Protein AF-A0A353NJ77-F1 (afdb_monomer_lite)

Foldseek 3Di:
DPPDPPVVLVVVLQVLLVVLVVQQVPWDDDPPDTDTRNVVSLVVLCVPNPDPSSVVSPD

Structure (mmCIF, N/CA/C/O backbone):
data_AF-A0A353NJ77-F1
#
_entry.id   AF-A0A353NJ77-F1
#
loop_
_atom_site.group_PDB
_atom_site.id
_atom_site.type_symbol
_atom_site.label_atom_id
_atom_site.label_alt_id
_atom_site.label_comp_id
_atom_site.label_asym_id
_atom_site.label_entity_id
_atom_site.label_seq_id
_atom_site.pdbx_PDB_ins_code
_atom_site.Cartn_x
_atom_site.Cartn_y
_atom_site.Cartn_z
_atom_site.occupancy
_atom_site.B_iso_or_equiv
_atom_site.auth_seq_id
_atom_site.auth_comp_id
_atom_site.auth_asym_id
_atom_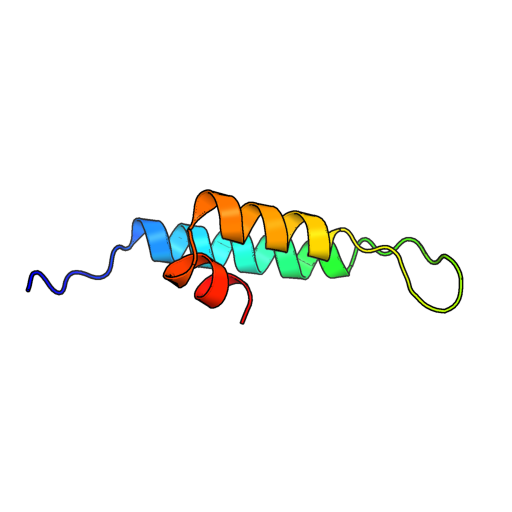site.auth_atom_id
_atom_site.pdbx_PDB_model_num
ATOM 1 N N . MET A 1 1 ? -26.717 -4.502 16.068 1.00 44.97 1 MET A N 1
ATOM 2 C CA . MET A 1 1 ? -25.824 -4.320 14.902 1.00 44.97 1 MET A CA 1
ATOM 3 C C . MET A 1 1 ? -25.997 -2.896 14.393 1.00 44.97 1 MET A C 1
ATOM 5 O O . MET A 1 1 ? -27.075 -2.569 13.917 1.00 44.97 1 MET A O 1
ATOM 9 N N . LYS A 1 2 ? -25.003 -2.019 14.576 1.00 44.81 2 LYS A N 1
ATOM 10 C CA . LYS A 1 2 ? -25.010 -0.674 13.975 1.00 44.81 2 LYS A CA 1
ATOM 11 C C . LYS A 1 2 ? -24.563 -0.841 12.516 1.00 44.81 2 LYS A C 1
ATOM 13 O O . LYS A 1 2 ? -23.379 -1.003 12.263 1.00 44.81 2 LYS A O 1
ATOM 18 N N . ASN A 1 3 ? -25.518 -0.898 11.587 1.00 58.47 3 ASN A N 1
ATOM 19 C CA . ASN A 1 3 ? -25.292 -1.097 10.145 1.00 58.47 3 ASN A CA 1
ATOM 20 C C . ASN A 1 3 ? -25.005 0.227 9.413 1.00 58.47 3 ASN A C 1
ATOM 22 O O . ASN A 1 3 ? -25.549 0.498 8.347 1.00 58.47 3 ASN A O 1
ATOM 26 N N . SER A 1 4 ? -24.170 1.086 9.988 1.00 66.31 4 SER A N 1
ATOM 27 C CA . SER A 1 4 ? -23.631 2.228 9.253 1.00 66.31 4 SER A CA 1
ATOM 28 C C . SER A 1 4 ? -22.379 1.753 8.511 1.00 66.31 4 SER A C 1
ATOM 30 O O . SER A 1 4 ? -21.443 1.321 9.189 1.00 66.31 4 SER A O 1
ATOM 32 N N . PRO A 1 5 ? -22.338 1.776 7.164 1.00 67.31 5 PRO A N 1
ATOM 33 C CA . PRO A 1 5 ? -21.101 1.495 6.448 1.00 67.31 5 PRO A CA 1
ATOM 34 C C . PRO A 1 5 ? -20.017 2.455 6.948 1.00 67.31 5 PRO A C 1
ATOM 36 O O . PRO A 1 5 ? -20.249 3.662 7.036 1.00 67.31 5 PRO A O 1
ATOM 39 N N . ASP A 1 6 ? -18.847 1.916 7.304 1.00 83.75 6 ASP A N 1
ATOM 40 C CA . ASP A 1 6 ? -17.684 2.718 7.687 1.00 83.75 6 ASP A CA 1
ATOM 41 C C . ASP A 1 6 ? -17.192 3.467 6.444 1.00 83.75 6 ASP A C 1
ATOM 43 O O . ASP A 1 6 ? -16.330 2.995 5.700 1.00 83.75 6 ASP A O 1
ATOM 47 N N . LEU A 1 7 ? -17.771 4.642 6.210 1.00 89.38 7 LEU A N 1
ATOM 48 C CA . LEU A 1 7 ? -17.540 5.462 5.022 1.00 89.38 7 LEU A CA 1
ATOM 49 C C . LEU A 1 7 ? -16.047 5.796 4.864 1.00 89.38 7 LEU A C 1
ATOM 51 O O . LEU A 1 7 ? -15.508 5.751 3.765 1.00 89.38 7 LEU A O 1
ATOM 55 N N . HIS A 1 8 ? -15.348 5.991 5.985 1.00 89.56 8 HIS A N 1
ATOM 56 C CA . HIS A 1 8 ? -13.895 6.159 6.022 1.00 89.56 8 HIS A CA 1
ATOM 57 C C . HIS A 1 8 ? -13.131 4.958 5.453 1.00 89.56 8 HIS A C 1
ATOM 59 O O . HIS A 1 8 ? -12.195 5.146 4.680 1.00 89.56 8 HIS A O 1
ATOM 65 N N . LYS A 1 9 ? -13.519 3.726 5.813 1.00 90.62 9 LYS A N 1
ATOM 66 C CA . LYS A 1 9 ? -12.849 2.509 5.327 1.00 90.62 9 LYS A CA 1
ATOM 67 C C . LYS A 1 9 ? -13.136 2.273 3.851 1.00 90.62 9 LYS A C 1
ATOM 69 O O . LYS A 1 9 ? -12.238 1.852 3.133 1.00 90.62 9 LYS A O 1
ATOM 74 N N . LEU A 1 10 ? -14.346 2.601 3.397 1.00 92.38 10 LEU A N 1
ATOM 75 C CA . LEU A 1 10 ? -14.712 2.535 1.984 1.00 92.38 10 LEU A CA 1
ATOM 76 C C . LEU A 1 10 ? -13.891 3.519 1.137 1.00 92.38 10 LEU A C 1
ATOM 78 O O . LEU A 1 10 ? -13.353 3.136 0.101 1.00 92.38 10 LEU A O 1
ATOM 82 N N . VAL A 1 11 ? -13.738 4.763 1.601 1.00 94.38 11 VAL A N 1
ATOM 83 C CA . VAL A 1 11 ? -12.901 5.763 0.921 1.00 94.38 11 VAL A CA 1
ATOM 84 C C . VAL A 1 11 ? -11.441 5.308 0.887 1.00 94.38 11 VAL A C 1
ATOM 86 O O . VAL A 1 11 ? -10.835 5.300 -0.182 1.00 94.38 11 VAL A O 1
ATOM 89 N N . LEU A 1 12 ? -10.892 4.840 2.012 1.00 93.81 12 LEU A N 1
ATOM 90 C CA . LEU A 1 12 ? -9.537 4.276 2.060 1.00 93.81 12 LEU A CA 1
ATOM 91 C C . LEU A 1 12 ? -9.360 3.087 1.107 1.00 93.81 12 LEU A C 1
ATOM 93 O O . LEU A 1 12 ? -8.340 3.011 0.426 1.00 93.81 12 LEU A O 1
ATOM 97 N N . ALA A 1 13 ? -10.351 2.197 1.016 1.00 93.88 13 ALA A N 1
ATOM 98 C CA . ALA A 1 13 ? -10.320 1.059 0.102 1.00 93.88 13 ALA A CA 1
ATOM 99 C C . ALA A 1 13 ? -10.300 1.514 -1.362 1.00 93.88 13 ALA A C 1
ATOM 101 O O . ALA A 1 13 ? -9.459 1.046 -2.124 1.00 93.88 13 ALA A O 1
ATOM 102 N N . SER A 1 14 ? -11.141 2.483 -1.740 1.00 94.50 14 SER A N 1
ATOM 103 C CA . SER A 1 14 ? -11.145 3.041 -3.101 1.00 94.50 14 SER A CA 1
ATOM 104 C C . SER A 1 14 ? -9.836 3.751 -3.469 1.00 94.50 14 SER A C 1
ATOM 106 O O . SER A 1 14 ? -9.358 3.620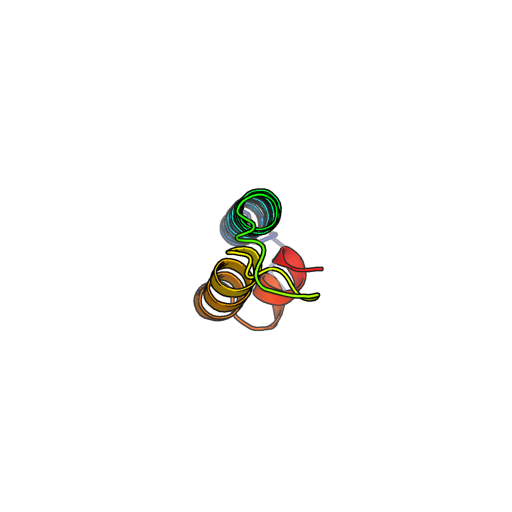 -4.594 1.00 94.50 14 SER A O 1
ATOM 108 N N . LEU A 1 15 ? -9.211 4.451 -2.515 1.00 95.56 15 LEU A N 1
ATOM 109 C CA . LEU A 1 15 ? -7.914 5.100 -2.721 1.00 95.56 15 LEU A CA 1
ATOM 110 C C . LEU A 1 15 ? -6.791 4.071 -2.880 1.00 95.56 15 LEU A C 1
ATOM 112 O O . LEU A 1 15 ? -5.941 4.230 -3.755 1.00 95.56 15 LEU A O 1
ATOM 116 N N . MET A 1 16 ? -6.799 3.003 -2.078 1.00 96.19 16 MET A N 1
ATOM 117 C CA . MET A 1 16 ? -5.850 1.900 -2.245 1.00 96.19 16 MET A CA 1
ATOM 118 C C . MET A 1 16 ? -6.044 1.190 -3.584 1.00 96.19 16 MET A C 1
ATOM 120 O O . MET A 1 16 ? -5.059 0.965 -4.279 1.00 96.19 16 MET A O 1
ATOM 124 N N . ALA A 1 17 ? -7.285 0.914 -3.989 1.00 95.75 17 ALA A N 1
ATOM 125 C CA . ALA A 1 17 ? -7.591 0.318 -5.289 1.00 95.75 17 ALA A CA 1
ATOM 126 C C . ALA A 1 17 ? -7.051 1.176 -6.448 1.00 95.75 17 ALA A C 1
ATOM 128 O O . ALA A 1 17 ? -6.399 0.663 -7.359 1.00 95.75 17 ALA A O 1
ATOM 129 N N . ALA A 1 18 ? -7.237 2.499 -6.379 1.00 96.88 18 ALA A N 1
ATOM 130 C CA . ALA A 1 18 ? -6.692 3.427 -7.367 1.00 96.88 18 ALA A CA 1
ATOM 131 C C . ALA A 1 18 ? -5.152 3.396 -7.411 1.00 96.88 18 ALA A C 1
ATOM 133 O O . ALA A 1 18 ? -4.570 3.347 -8.494 1.00 96.88 18 ALA A O 1
ATOM 134 N N . LEU A 1 19 ? -4.480 3.374 -6.255 1.00 96.19 19 LEU A N 1
ATOM 135 C CA . LEU A 1 19 ? -3.016 3.284 -6.182 1.00 96.19 19 LEU A CA 1
ATOM 136 C C . LEU A 1 19 ? -2.480 1.944 -6.700 1.00 96.19 19 LEU A C 1
ATOM 138 O O . LEU A 1 19 ? -1.477 1.932 -7.409 1.00 96.19 19 LEU A O 1
ATOM 142 N N . ILE A 1 20 ? -3.154 0.831 -6.399 1.00 96.50 20 ILE A N 1
ATOM 143 C CA . ILE A 1 20 ? -2.819 -0.505 -6.916 1.00 96.50 20 ILE A CA 1
ATOM 144 C C . ILE A 1 20 ? -2.907 -0.506 -8.448 1.00 96.50 20 ILE A C 1
ATOM 146 O O . ILE A 1 20 ? -1.965 -0.946 -9.109 1.00 96.50 20 ILE A O 1
ATOM 150 N N . ALA A 1 21 ? -3.987 0.044 -9.014 1.00 95.88 21 ALA A N 1
ATOM 151 C CA . ALA A 1 21 ? -4.175 0.133 -10.460 1.00 95.88 21 ALA A CA 1
ATOM 152 C C . ALA A 1 21 ? -3.093 0.996 -11.134 1.00 95.88 21 ALA A C 1
ATOM 154 O O . ALA A 1 21 ? -2.481 0.569 -12.113 1.00 95.88 21 ALA A O 1
ATOM 155 N N . VAL A 1 22 ? -2.803 2.184 -10.589 1.00 96.44 22 VAL A N 1
ATOM 156 C CA . VAL A 1 22 ? -1.750 3.068 -11.122 1.00 96.44 22 VAL A CA 1
ATOM 157 C C . VAL A 1 22 ? -0.358 2.442 -10.963 1.00 96.44 22 VAL A C 1
ATOM 159 O O . VAL A 1 22 ? 0.469 2.531 -11.870 1.00 96.44 22 VAL A O 1
ATOM 162 N N . GLY A 1 23 ? -0.105 1.739 -9.857 1.00 94.06 23 GLY A N 1
ATOM 163 C CA . GLY A 1 23 ? 1.141 1.013 -9.609 1.00 94.06 23 GLY A CA 1
ATOM 164 C C . GLY A 1 23 ? 1.406 -0.131 -10.592 1.00 94.06 23 GLY A C 1
ATOM 165 O O . GLY A 1 23 ? 2.566 -0.487 -10.793 1.00 94.06 23 GLY A O 1
ATOM 166 N N . GLY A 1 24 ? 0.365 -0.673 -11.234 1.00 93.88 24 GLY A N 1
ATOM 167 C CA . GLY A 1 24 ? 0.495 -1.646 -12.324 1.00 93.88 24 GLY A CA 1
ATOM 168 C C . GLY A 1 24 ? 1.093 -1.053 -13.603 1.00 93.88 24 GLY A C 1
ATOM 169 O O . GLY A 1 24 ? 1.777 -1.758 -14.341 1.00 93.88 24 GLY A O 1
ATOM 170 N N . TYR A 1 25 ? 0.907 0.251 -13.840 1.00 93.88 25 TYR A N 1
ATOM 171 C CA . TYR A 1 25 ? 1.494 0.936 -14.997 1.00 93.88 25 TYR A CA 1
ATOM 172 C C . TYR A 1 25 ? 2.972 1.289 -14.804 1.00 93.88 25 TYR A C 1
ATOM 174 O O . TYR A 1 25 ? 3.694 1.431 -15.791 1.00 93.88 25 TYR A O 1
ATOM 182 N N . LEU A 1 26 ? 3.455 1.402 -13.560 1.00 92.31 26 LEU A N 1
ATOM 183 C CA . LEU A 1 26 ? 4.891 1.503 -13.288 1.00 92.31 26 LEU A CA 1
ATOM 184 C C . LEU A 1 26 ? 5.527 0.110 -13.367 1.00 92.31 26 LEU A C 1
ATOM 186 O O . LEU A 1 26 ? 5.787 -0.535 -12.350 1.00 92.31 26 LEU A O 1
ATOM 190 N N . ALA A 1 27 ? 5.763 -0.337 -14.598 1.00 92.25 27 ALA A N 1
ATOM 191 C CA . ALA A 1 27 ? 6.409 -1.600 -14.916 1.00 92.25 27 ALA A CA 1
ATOM 192 C C . ALA A 1 27 ? 7.854 -1.369 -15.377 1.00 92.25 27 ALA A C 1
ATOM 194 O O . ALA A 1 27 ? 8.098 -0.672 -16.364 1.00 92.25 27 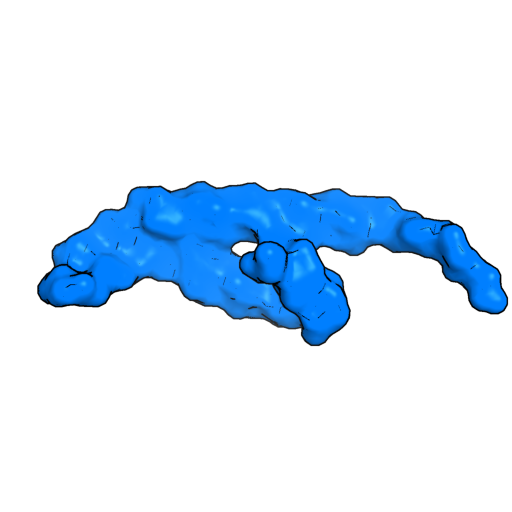ALA A O 1
ATOM 195 N N . ILE A 1 28 ? 8.810 -1.995 -14.692 1.00 93.00 28 ILE A N 1
ATOM 196 C CA . ILE A 1 28 ? 10.196 -2.099 -15.155 1.00 93.00 28 ILE A CA 1
ATOM 197 C C . ILE A 1 28 ? 10.340 -3.467 -15.836 1.00 93.00 28 ILE A C 1
ATOM 199 O O . ILE A 1 28 ? 10.250 -4.497 -15.156 1.00 93.00 28 ILE A O 1
ATOM 203 N N . PRO A 1 29 ? 10.527 -3.516 -17.167 1.00 90.81 29 PRO A N 1
ATOM 204 C CA . PRO A 1 29 ? 10.625 -4.780 -17.882 1.00 90.81 29 PRO A CA 1
ATOM 205 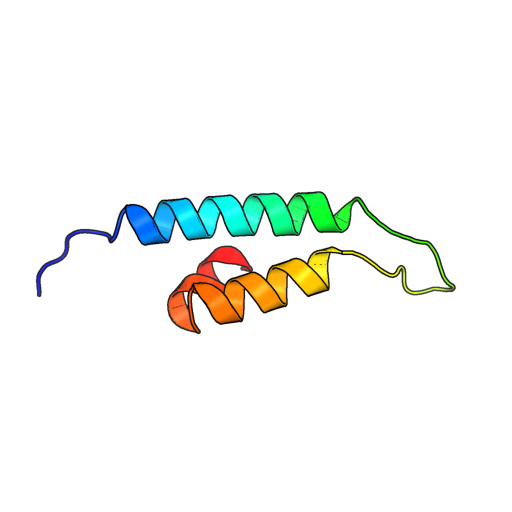C C . PRO A 1 29 ? 11.965 -5.457 -17.567 1.00 90.81 29 PRO A C 1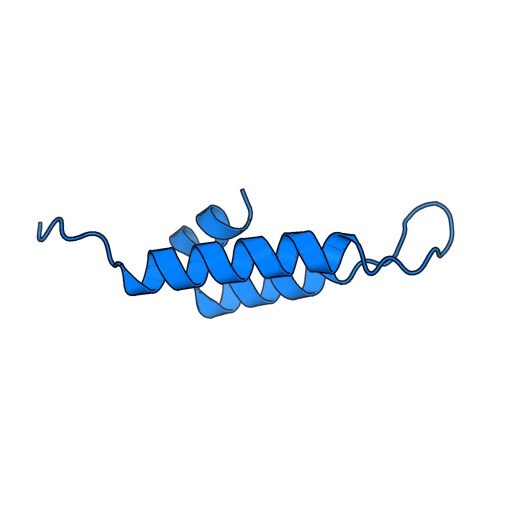
ATOM 207 O O . PRO A 1 29 ? 13.021 -4.979 -17.975 1.00 90.81 29 PRO A O 1
ATOM 210 N N . ILE A 1 30 ? 11.919 -6.578 -16.842 1.00 90.62 30 ILE A N 1
ATOM 211 C CA . ILE A 1 30 ? 13.077 -7.428 -16.537 1.00 90.62 30 ILE A CA 1
ATOM 212 C C . ILE A 1 30 ? 12.704 -8.875 -16.863 1.00 90.62 30 ILE A C 1
ATOM 214 O O . ILE A 1 30 ? 12.019 -9.550 -16.101 1.00 90.62 30 ILE A O 1
ATOM 218 N N . GLY A 1 31 ? 13.155 -9.365 -18.017 1.00 87.81 31 GLY A N 1
ATOM 219 C CA . GLY A 1 31 ? 12.808 -10.710 -18.473 1.00 87.81 31 GLY A CA 1
ATOM 220 C C . GLY A 1 31 ? 11.298 -10.885 -18.719 1.00 87.81 31 GLY A C 1
ATOM 221 O O . GLY A 1 31 ? 10.597 -9.907 -18.978 1.00 87.81 31 GLY A O 1
ATOM 222 N N . PRO A 1 32 ? 10.780 -12.125 -18.675 1.00 89.88 32 PRO A N 1
ATOM 223 C CA . PRO A 1 32 ? 9.379 -12.415 -18.991 1.00 89.88 32 PRO A CA 1
ATOM 224 C C . PRO A 1 32 ? 8.377 -11.904 -17.942 1.00 89.88 32 PRO A C 1
ATOM 226 O O . PRO A 1 32 ? 7.182 -11.882 -18.222 1.00 89.88 32 PRO A O 1
ATOM 229 N N . VAL A 1 33 ? 8.833 -11.503 -16.747 1.00 90.50 33 VAL A N 1
ATOM 230 C CA . VAL A 1 33 ? 7.971 -11.029 -15.655 1.00 90.50 33 VAL A CA 1
ATOM 231 C C . VAL A 1 33 ? 8.368 -9.600 -15.279 1.00 90.50 33 VAL A C 1
ATOM 233 O O . VAL A 1 33 ? 9.428 -9.404 -14.687 1.00 90.50 33 VAL A O 1
ATOM 236 N N . PRO A 1 34 ? 7.543 -8.589 -15.597 1.00 89.69 34 PRO A N 1
ATOM 237 C CA . PRO A 1 34 ? 7.852 -7.212 -15.246 1.00 89.69 34 PRO A CA 1
ATOM 238 C C . PRO A 1 34 ? 7.779 -7.004 -13.731 1.00 89.69 34 PRO A C 1
ATOM 240 O O . PRO A 1 34 ? 6.897 -7.533 -13.051 1.00 89.69 34 PRO A O 1
ATOM 243 N N . ILE A 1 35 ? 8.683 -6.179 -13.208 1.00 92.75 35 ILE A N 1
ATOM 244 C CA . ILE A 1 35 ? 8.622 -5.731 -11.818 1.00 92.75 35 ILE A CA 1
ATOM 245 C C . ILE A 1 35 ? 7.691 -4.521 -11.778 1.00 92.75 35 ILE A C 1
ATOM 247 O O . ILE A 1 35 ? 8.007 -3.476 -12.348 1.00 92.75 35 ILE A O 1
ATOM 251 N N . VAL A 1 36 ? 6.543 -4.677 -11.121 1.00 95.94 36 VAL A N 1
ATOM 252 C CA . VAL A 1 36 ? 5.515 -3.636 -10.991 1.00 95.94 36 VAL A CA 1
ATOM 253 C C . VAL A 1 36 ? 5.393 -3.144 -9.554 1.00 95.94 36 VAL A C 1
ATOM 255 O O . VAL A 1 36 ? 5.527 -3.915 -8.600 1.00 95.94 36 VAL A O 1
ATOM 258 N N . LEU A 1 37 ? 5.071 -1.862 -9.385 1.00 95.50 37 LEU A N 1
ATOM 259 C CA . LEU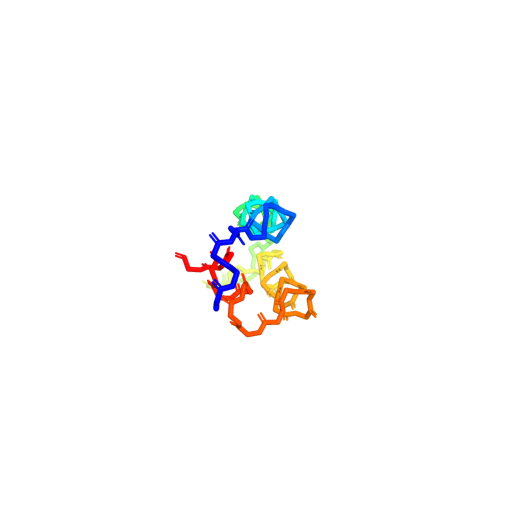 A 1 37 ? 4.793 -1.276 -8.066 1.00 95.50 37 LEU A CA 1
ATOM 260 C C . LEU A 1 37 ? 3.450 -1.726 -7.471 1.00 95.50 37 LEU A C 1
ATOM 262 O O . LEU A 1 37 ? 3.213 -1.534 -6.279 1.00 95.50 37 LEU A O 1
ATOM 266 N N . GLN A 1 38 ? 2.595 -2.371 -8.265 1.00 96.38 38 GLN A N 1
ATOM 267 C CA . GLN A 1 38 ? 1.316 -2.930 -7.826 1.00 96.38 38 GLN A CA 1
ATOM 268 C C . GLN A 1 38 ? 1.450 -3.782 -6.554 1.00 96.38 38 GLN A C 1
ATOM 270 O O . GLN A 1 38 ? 0.691 -3.596 -5.604 1.00 96.38 38 GLN A O 1
ATOM 275 N N . ASN A 1 39 ? 2.452 -4.666 -6.493 1.00 94.44 39 ASN A N 1
ATOM 276 C CA . ASN A 1 39 ? 2.641 -5.582 -5.365 1.00 94.44 39 ASN A CA 1
ATOM 277 C C . ASN A 1 39 ? 2.922 -4.838 -4.052 1.00 94.44 39 ASN A C 1
ATOM 279 O O . ASN A 1 39 ? 2.463 -5.261 -2.993 1.00 94.44 39 ASN A O 1
ATOM 283 N N . LEU A 1 40 ? 3.635 -3.709 -4.116 1.00 95.25 40 LEU A N 1
ATOM 284 C CA . LEU A 1 40 ? 3.891 -2.867 -2.950 1.00 95.25 40 LEU A CA 1
ATOM 285 C C . LEU A 1 40 ? 2.581 -2.293 -2.403 1.00 95.25 40 LEU A C 1
ATOM 287 O O . LEU A 1 40 ? 2.324 -2.386 -1.203 1.00 95.25 40 LEU A O 1
ATOM 291 N N . PHE A 1 41 ? 1.724 -1.755 -3.272 1.00 95.69 41 PHE A N 1
ATOM 292 C CA . PHE A 1 41 ? 0.449 -1.177 -2.844 1.00 95.69 41 PHE A CA 1
ATOM 293 C C . PHE A 1 41 ? -0.535 -2.228 -2.327 1.00 95.69 41 PHE A C 1
ATOM 295 O O . PHE A 1 41 ? -1.242 -1.957 -1.360 1.00 95.69 41 PHE A O 1
ATOM 302 N N . VAL A 1 42 ? -0.534 -3.440 -2.889 1.00 95.75 42 VAL A N 1
ATOM 303 C CA . VAL A 1 42 ? -1.329 -4.566 -2.366 1.00 95.75 42 VAL A CA 1
ATOM 304 C C . VAL A 1 42 ? -0.927 -4.898 -0.924 1.00 95.75 42 VAL A C 1
ATOM 306 O O . VAL A 1 42 ? -1.791 -5.046 -0.057 1.00 95.75 42 VAL A O 1
ATOM 309 N N . LEU A 1 43 ? 0.377 -4.963 -0.636 1.00 95.94 43 LEU A N 1
ATOM 310 C CA . LEU A 1 43 ? 0.875 -5.237 0.716 1.00 95.94 43 LEU A CA 1
ATOM 311 C C . LEU A 1 43 ? 0.526 -4.108 1.694 1.00 95.94 43 LEU A C 1
ATOM 313 O O . LEU A 1 43 ? 0.076 -4.375 2.808 1.00 95.94 43 LEU A O 1
ATOM 317 N N . VAL A 1 44 ? 0.671 -2.848 1.275 1.00 94.88 44 VAL A N 1
ATOM 318 C CA . VAL A 1 44 ? 0.288 -1.684 2.090 1.00 94.88 44 VAL A CA 1
ATOM 319 C C . VAL A 1 44 ? -1.219 -1.673 2.366 1.00 94.88 44 VAL A C 1
ATOM 321 O O . VAL A 1 44 ? -1.624 -1.445 3.506 1.00 94.88 44 VAL A O 1
ATOM 324 N N . ALA A 1 45 ? -2.055 -1.985 1.372 1.00 95.12 45 ALA A N 1
ATOM 325 C CA . ALA A 1 45 ? -3.501 -2.084 1.547 1.00 95.12 45 ALA A CA 1
ATOM 326 C C . ALA A 1 45 ? -3.874 -3.168 2.571 1.00 95.12 45 ALA A C 1
ATOM 328 O O . ALA A 1 45 ? -4.704 -2.926 3.449 1.00 95.12 45 ALA A O 1
ATOM 329 N N . ALA A 1 46 ? -3.220 -4.333 2.523 1.00 94.38 46 ALA A N 1
ATOM 330 C CA . ALA A 1 46 ? -3.431 -5.403 3.497 1.00 94.38 46 ALA A CA 1
ATOM 331 C C . ALA A 1 46 ? -3.005 -5.004 4.924 1.00 94.38 46 ALA A C 1
ATOM 333 O O . ALA A 1 46 ? -3.719 -5.315 5.880 1.00 94.38 46 ALA A O 1
ATOM 334 N N . LEU A 1 47 ? -1.882 -4.291 5.073 1.00 94.69 47 LEU A N 1
ATOM 335 C CA . LEU A 1 47 ? -1.381 -3.823 6.371 1.00 94.69 47 LEU A CA 1
ATOM 336 C C . LEU A 1 47 ? -2.247 -2.706 6.977 1.00 94.69 47 LEU A C 1
ATOM 338 O O . LEU A 1 47 ? -2.468 -2.704 8.186 1.00 94.69 47 LEU A O 1
ATOM 342 N N . LEU A 1 48 ? -2.754 -1.775 6.161 1.00 93.06 48 LEU A N 1
ATOM 343 C CA . LEU A 1 48 ? -3.531 -0.623 6.638 1.00 93.06 48 LEU A CA 1
ATOM 344 C C . LEU A 1 48 ? -5.014 -0.941 6.877 1.00 93.06 48 LEU A C 1
ATOM 346 O O . LEU A 1 48 ? -5.598 -0.455 7.845 1.00 93.06 48 LEU A O 1
ATOM 350 N N . LEU A 1 49 ? -5.646 -1.724 5.995 1.00 91.00 49 LEU A N 1
ATOM 351 C CA . LEU A 1 49 ? -7.089 -1.996 6.045 1.00 91.00 49 LEU A CA 1
ATOM 352 C C . LEU A 1 49 ? -7.418 -3.343 6.721 1.00 91.00 49 LEU A C 1
ATOM 354 O O . LEU A 1 49 ? -8.573 -3.604 7.076 1.00 91.00 49 LEU A O 1
ATOM 358 N N . GLY A 1 50 ? -6.415 -4.201 6.929 1.00 90.50 50 GLY A N 1
ATOM 359 C CA . GLY A 1 50 ? -6.582 -5.549 7.466 1.00 90.50 50 GLY A CA 1
ATOM 360 C C . GLY A 1 50 ? -7.259 -6.508 6.479 1.00 90.50 50 GLY A C 1
ATOM 361 O O . GLY A 1 50 ? -7.619 -6.147 5.363 1.00 90.50 50 GLY A O 1
ATOM 362 N N . SER A 1 51 ? -7.474 -7.758 6.898 1.00 87.75 51 SER A N 1
ATOM 363 C CA . SER A 1 51 ? -7.883 -8.847 5.991 1.00 87.75 51 SER A CA 1
ATOM 364 C C . SER A 1 51 ? -9.196 -8.598 5.228 1.00 87.75 51 SER A C 1
ATOM 366 O O . SER A 1 51 ? -9.269 -8.909 4.046 1.00 87.75 51 SER A O 1
ATOM 368 N N . LYS A 1 52 ? -10.223 -8.019 5.870 1.00 88.38 52 LYS A N 1
ATOM 369 C CA . LYS A 1 52 ? -11.550 -7.819 5.255 1.00 88.38 52 LYS A CA 1
ATOM 370 C C . LYS A 1 52 ? -11.622 -6.643 4.282 1.00 88.38 52 LYS A C 1
ATOM 372 O O . LYS A 1 52 ? -12.293 -6.739 3.265 1.00 88.38 52 LYS A O 1
ATOM 377 N N . TRP A 1 53 ? -11.008 -5.517 4.633 1.00 90.88 53 TRP A N 1
ATOM 378 C CA . TRP A 1 53 ? -11.082 -4.299 3.824 1.00 90.88 53 TRP A CA 1
ATOM 379 C C . TRP A 1 53 ? -9.910 -4.200 2.843 1.00 90.88 53 TRP A C 1
ATOM 381 O O . TRP A 1 53 ? -10.067 -3.627 1.773 1.00 90.88 53 TRP A O 1
ATOM 391 N N . GLY A 1 54 ? -8.767 -4.811 3.166 1.00 90.38 54 GLY A N 1
ATOM 392 C CA . GLY A 1 54 ? -7.650 -4.971 2.240 1.00 90.38 54 GLY A CA 1
ATOM 393 C C . GLY A 1 54 ? -8.012 -5.884 1.071 1.00 90.38 54 GLY A C 1
ATOM 394 O O . GLY A 1 54 ? -7.731 -5.533 -0.067 1.00 90.38 54 GLY A O 1
ATOM 395 N N . SER A 1 55 ? -8.721 -6.996 1.312 1.00 91.69 55 SER A N 1
ATOM 396 C CA . SER A 1 55 ? -9.234 -7.829 0.215 1.00 91.69 55 SER A CA 1
ATOM 397 C C . SER A 1 55 ? -10.247 -7.079 -0.650 1.00 91.69 55 SER A C 1
ATOM 399 O O . SER A 1 55 ? -10.173 -7.173 -1.866 1.00 91.69 55 SER A O 1
ATOM 401 N N . ALA A 1 56 ? -11.119 -6.267 -0.045 1.00 91.31 56 ALA A N 1
ATOM 402 C CA . ALA A 1 56 ? -12.074 -5.431 -0.773 1.00 91.31 56 ALA A CA 1
ATOM 403 C C . ALA A 1 56 ? -11.424 -4.319 -1.621 1.00 91.31 56 ALA A C 1
ATOM 405 O O . ALA A 1 56 ? -12.071 -3.795 -2.517 1.00 91.31 56 ALA A O 1
ATOM 406 N N . ALA A 1 57 ? -10.182 -3.925 -1.324 1.00 91.00 57 ALA A N 1
ATOM 407 C CA . ALA A 1 57 ? -9.434 -2.946 -2.115 1.00 91.00 57 ALA A CA 1
ATOM 408 C C . ALA A 1 57 ? -8.622 -3.583 -3.258 1.00 91.00 57 ALA A C 1
ATOM 410 O O . ALA A 1 57 ? -8.215 -2.882 -4.180 1.00 91.00 57 ALA A O 1
ATOM 411 N N . VAL A 1 58 ? -8.329 -4.884 -3.158 1.00 92.38 58 VAL A N 1
ATOM 412 C CA . VAL A 1 58 ? -7.474 -5.627 -4.099 1.00 92.38 58 VAL A CA 1
ATOM 413 C C . VAL A 1 58 ? -8.296 -6.427 -5.114 1.00 92.38 58 VAL A C 1
ATOM 415 O O . VAL A 1 58 ? -7.853 -6.565 -6.252 1.00 92.38 58 VAL A O 1
ATOM 418 N N . ALA A 1 59 ? -9.432 -6.987 -4.684 1.00 83.00 59 ALA A N 1
ATOM 419 C CA . ALA A 1 59 ? -10.351 -7.775 -5.509 1.00 83.00 59 ALA A CA 1
ATOM 420 C C . ALA A 1 59 ? -11.236 -6.884 -6.388 1.00 83.00 59 ALA A C 1
ATOM 422 O O . ALA A 1 59 ? -11.498 -7.305 -7.536 1.00 83.00 59 ALA A O 1
#

Sequence (59 aa):
MKNSPDLHKLVLASLMAALIAVGGYLAIPIGPVPIVLQNLFVLVAALLLGSKWGSAAVA

Radius of gyration: 13.68 Å; chains: 1; bounding box: 39×19×34 Å

Secondary structure (DSSP, 8-state):
------HHHHHHHHHHHHHHHHHHH-EE--TTS-EETHHHHHHHHHHHHHHHHHHHHH-

pLDDT: mean 89.67, std 10.94, range [44.81, 96.88]